Protein AF-A0A127B8N2-F1 (afdb_monomer_lite)

pLDDT: mean 90.55, std 6.66, range [65.56, 97.25]

Radius of gyration: 15.02 Å; chains: 1; bounding box: 29×35×41 Å

Sequence (109 aa):
MMAIVIAIVVGFIFSIAWALAYSLILKQRSILKAIALVSIVLGVSLAMYRLLYAYPGPEWILGFALGAPAGIKLLQKIGPEKPTDEGAIAVLLAGPLILILLLTAIAIL

Secondary structure (DSSP, 8-state):
-HHHHHHHHHHHHHHHHHHHHHHHHHT-S-HHHHHHHHHHHHHHHHHHHHHHTTSSSSHHHHHHHHHHHHHHHHHHHHS-SS--HHHHHIIIIIHHHHHHHHHHHHHH-

Structure (mmCIF, N/CA/C/O backbone):
data_AF-A0A127B8N2-F1
#
_entry.id   AF-A0A127B8N2-F1
#
loop_
_atom_site.group_PDB
_atom_site.id
_atom_site.type_symbol
_atom_site.label_atom_id
_atom_site.label_alt_id
_atom_site.label_comp_id
_atom_site.label_asym_id
_atom_site.label_entity_id
_atom_site.label_seq_id
_atom_site.pdbx_PDB_ins_code
_atom_site.Cartn_x
_atom_site.Cartn_y
_atom_site.Cartn_z
_atom_site.occupancy
_atom_site.B_iso_or_equiv
_atom_site.auth_seq_id
_atom_site.auth_comp_id
_atom_site.auth_asym_id
_atom_site.auth_atom_id
_atom_site.pdbx_PDB_model_num
ATOM 1 N N . MET A 1 1 ? 13.853 -7.486 -24.532 1.00 72.00 1 MET A N 1
ATOM 2 C CA . MET A 1 1 ? 13.036 -8.628 -24.055 1.00 72.00 1 MET A CA 1
ATOM 3 C C . MET A 1 1 ? 13.174 -8.853 -22.548 1.00 72.00 1 MET A C 1
ATOM 5 O O . MET A 1 1 ? 12.173 -8.751 -21.861 1.00 72.00 1 MET A O 1
ATOM 9 N N . MET A 1 2 ? 14.379 -9.070 -22.003 1.00 85.00 2 MET A N 1
ATOM 10 C CA . MET A 1 2 ? 14.559 -9.332 -20.560 1.00 85.00 2 MET A CA 1
ATOM 11 C C . MET A 1 2 ? 14.119 -8.169 -19.644 1.00 85.00 2 MET A C 1
ATOM 13 O O . MET A 1 2 ? 13.419 -8.403 -18.668 1.00 85.00 2 MET A O 1
ATOM 17 N N . ALA A 1 3 ? 14.433 -6.917 -19.997 1.00 83.12 3 ALA A N 1
ATOM 18 C CA . ALA A 1 3 ? 14.008 -5.738 -19.228 1.00 83.12 3 ALA A CA 1
ATOM 19 C C . ALA A 1 3 ? 12.475 -5.573 -19.150 1.00 83.12 3 ALA A C 1
ATOM 21 O O . ALA A 1 3 ? 11.949 -5.214 -18.104 1.00 83.12 3 ALA A O 1
ATOM 22 N N . ILE A 1 4 ? 11.763 -5.906 -20.232 1.00 87.75 4 ILE A N 1
ATOM 23 C CA . ILE A 1 4 ? 10.293 -5.874 -20.295 1.00 87.75 4 ILE A CA 1
ATOM 24 C C . ILE A 1 4 ? 9.699 -6.899 -19.325 1.00 87.75 4 ILE A C 1
ATOM 26 O O . ILE A 1 4 ? 8.809 -6.578 -18.544 1.00 87.75 4 ILE A O 1
ATOM 30 N N . VAL A 1 5 ? 10.225 -8.129 -19.337 1.00 90.12 5 VAL A N 1
ATOM 31 C CA . VAL A 1 5 ? 9.781 -9.189 -18.419 1.00 90.12 5 VAL A CA 1
ATOM 32 C C . VAL A 1 5 ? 10.018 -8.779 -16.966 1.00 90.12 5 VAL A C 1
ATOM 34 O O . VAL A 1 5 ? 9.128 -8.948 -16.137 1.00 90.12 5 VAL A O 1
ATOM 37 N N . ILE A 1 6 ? 11.176 -8.187 -16.658 1.00 89.44 6 ILE A N 1
ATOM 38 C CA . ILE A 1 6 ? 11.483 -7.689 -15.311 1.00 89.44 6 ILE A CA 1
ATOM 39 C C . ILE A 1 6 ? 10.487 -6.602 -14.895 1.00 89.44 6 ILE A C 1
ATOM 41 O O . ILE A 1 6 ? 9.924 -6.704 -13.809 1.00 89.44 6 ILE A O 1
ATOM 45 N N . ALA A 1 7 ? 10.211 -5.611 -15.747 1.00 88.69 7 ALA A N 1
ATOM 46 C CA . ALA A 1 7 ? 9.247 -4.552 -15.442 1.00 88.69 7 ALA A CA 1
ATOM 47 C C . ALA A 1 7 ? 7.852 -5.121 -15.124 1.00 88.69 7 ALA A C 1
ATOM 49 O O . ALA A 1 7 ? 7.242 -4.741 -14.122 1.00 88.69 7 ALA A O 1
ATOM 50 N N . ILE A 1 8 ? 7.385 -6.099 -15.909 1.00 91.38 8 ILE A N 1
ATOM 51 C CA . ILE A 1 8 ? 6.114 -6.799 -15.669 1.00 91.38 8 ILE A CA 1
ATOM 52 C C . ILE A 1 8 ? 6.139 -7.543 -14.324 1.00 91.38 8 ILE A C 1
ATOM 54 O O . ILE A 1 8 ? 5.206 -7.419 -13.532 1.00 91.38 8 ILE A O 1
ATOM 58 N N . VAL A 1 9 ? 7.204 -8.292 -14.023 1.00 92.00 9 VAL A N 1
ATOM 59 C CA . VAL A 1 9 ? 7.329 -9.025 -12.750 1.00 92.00 9 VAL A CA 1
ATOM 60 C C . VAL A 1 9 ? 7.345 -8.067 -11.558 1.00 92.00 9 VAL A C 1
ATOM 62 O O . VAL A 1 9 ? 6.649 -8.305 -10.572 1.00 92.00 9 VAL A O 1
ATOM 65 N N . VAL A 1 10 ? 8.083 -6.959 -11.652 1.00 89.56 10 VAL A N 1
ATOM 66 C CA . VAL A 1 10 ? 8.143 -5.940 -10.595 1.00 89.56 10 VAL A CA 1
ATOM 67 C C . VAL A 1 10 ? 6.765 -5.317 -10.369 1.00 89.56 10 VAL A C 1
ATOM 69 O O . VAL A 1 10 ? 6.322 -5.240 -9.225 1.00 89.56 10 VAL A O 1
ATOM 72 N N . GLY A 1 11 ? 6.051 -4.940 -11.434 1.00 90.62 11 GLY A N 1
ATOM 73 C CA . GLY A 1 11 ? 4.688 -4.412 -11.330 1.00 90.62 11 GLY A CA 1
ATOM 74 C C . GLY A 1 11 ? 3.707 -5.402 -10.693 1.00 90.62 11 GLY A C 1
ATOM 75 O O . GLY A 1 11 ? 2.894 -5.022 -9.847 1.00 90.62 11 GLY A O 1
ATOM 76 N N . PHE A 1 12 ? 3.819 -6.687 -11.042 1.00 93.62 12 PHE A N 1
ATOM 77 C CA . PHE A 1 12 ? 3.008 -7.751 -10.451 1.00 93.62 12 PHE A CA 1
ATOM 78 C C . PHE A 1 12 ? 3.274 -7.893 -8.950 1.00 93.62 12 PHE A C 1
ATOM 80 O O . PHE A 1 12 ? 2.341 -7.838 -8.148 1.00 93.62 12 PHE A O 1
ATOM 87 N N . ILE A 1 13 ? 4.546 -8.024 -8.556 1.00 92.75 13 ILE A N 1
ATOM 88 C CA . ILE A 1 13 ? 4.950 -8.146 -7.147 1.00 92.75 13 ILE A CA 1
ATOM 89 C C . ILE A 1 13 ? 4.506 -6.916 -6.356 1.00 92.75 13 ILE A C 1
ATOM 91 O O . ILE A 1 13 ? 3.977 -7.061 -5.254 1.00 92.75 13 ILE A O 1
ATOM 95 N N . PHE A 1 14 ? 4.662 -5.720 -6.929 1.00 90.94 14 PHE A N 1
ATOM 96 C CA . PHE A 1 14 ? 4.220 -4.474 -6.313 1.00 90.94 14 PHE A CA 1
ATOM 97 C C . PHE A 1 14 ? 2.717 -4.493 -6.010 1.00 90.94 14 PHE A C 1
ATOM 99 O O . PHE A 1 14 ? 2.320 -4.181 -4.892 1.00 90.94 14 PHE A O 1
ATOM 106 N N . SER A 1 15 ? 1.885 -4.941 -6.955 1.00 92.50 15 SER A N 1
ATOM 107 C CA . SER A 1 15 ? 0.433 -5.067 -6.762 1.00 92.50 15 SER A CA 1
ATOM 108 C C . SER A 1 15 ? 0.068 -6.008 -5.601 1.00 92.50 15 SER A C 1
ATOM 110 O O . SER A 1 15 ? -0.756 -5.671 -4.746 1.00 92.50 15 SER A O 1
ATOM 112 N N . ILE A 1 16 ? 0.740 -7.161 -5.500 1.00 94.56 16 ILE A N 1
ATOM 113 C CA . ILE A 1 16 ? 0.530 -8.116 -4.397 1.00 94.56 16 ILE A CA 1
ATOM 114 C C . ILE A 1 16 ? 0.984 -7.537 -3.053 1.00 94.56 16 ILE A C 1
ATOM 116 O O . ILE A 1 16 ? 0.255 -7.620 -2.060 1.00 94.56 16 ILE A O 1
ATOM 120 N N . ALA A 1 17 ? 2.176 -6.938 -3.014 1.00 92.88 17 ALA A N 1
ATOM 121 C CA . ALA A 1 17 ? 2.720 -6.307 -1.815 1.00 92.88 17 ALA A CA 1
ATOM 122 C C . ALA A 1 17 ? 1.812 -5.174 -1.318 1.00 92.88 17 ALA A C 1
ATOM 124 O O . ALA A 1 17 ? 1.580 -5.039 -0.117 1.00 92.88 17 ALA A O 1
ATOM 125 N N . TRP A 1 18 ? 1.240 -4.407 -2.244 1.00 91.62 18 TRP A N 1
ATOM 126 C CA . TRP A 1 18 ? 0.304 -3.337 -1.934 1.00 91.62 18 TRP A CA 1
ATOM 127 C C . TRP A 1 18 ? -0.982 -3.870 -1.297 1.00 91.62 18 TRP A C 1
ATOM 129 O O . TRP A 1 18 ? -1.396 -3.377 -0.248 1.00 91.62 18 TRP A O 1
ATOM 139 N N . ALA A 1 19 ? -1.574 -4.932 -1.853 1.00 92.56 19 ALA A N 1
ATOM 140 C CA . ALA A 1 19 ? -2.757 -5.569 -1.271 1.00 92.56 19 ALA A CA 1
ATOM 141 C C . ALA A 1 19 ? -2.496 -6.116 0.146 1.00 92.56 19 ALA A C 1
ATOM 143 O O . ALA A 1 19 ? -3.326 -5.959 1.046 1.00 92.56 19 ALA A O 1
ATOM 144 N N . LEU A 1 20 ? -1.321 -6.715 0.366 1.00 94.00 20 LEU A N 1
ATOM 145 C CA . LEU A 1 20 ? -0.875 -7.165 1.688 1.00 94.00 20 LEU A CA 1
ATOM 146 C C . LEU A 1 20 ? -0.758 -6.002 2.674 1.00 94.00 20 LEU A C 1
ATOM 148 O O . LEU A 1 20 ? -1.257 -6.088 3.796 1.00 94.00 20 LEU A O 1
ATOM 152 N N . ALA A 1 21 ? -0.133 -4.906 2.252 1.00 92.94 21 ALA A N 1
ATOM 153 C CA . ALA A 1 21 ? 0.032 -3.732 3.092 1.00 92.94 21 ALA A CA 1
ATOM 154 C C . ALA A 1 21 ? -1.319 -3.098 3.457 1.00 92.94 21 ALA A C 1
ATOM 156 O O . ALA A 1 21 ? -1.554 -2.785 4.624 1.00 92.94 21 ALA A O 1
ATOM 157 N N . TYR A 1 22 ? -2.245 -3.001 2.500 1.00 90.81 22 TYR A N 1
ATOM 158 C CA . TYR A 1 22 ? -3.609 -2.533 2.754 1.00 90.81 22 TYR A CA 1
ATOM 159 C C . TYR A 1 22 ? -4.346 -3.413 3.758 1.00 90.81 22 TYR A C 1
ATOM 161 O O . TYR A 1 22 ? -4.938 -2.897 4.703 1.00 90.81 22 TYR A O 1
ATOM 169 N N . SER A 1 23 ? -4.252 -4.737 3.621 1.00 94.25 23 SER A N 1
ATOM 170 C CA . SER A 1 23 ? -4.810 -5.670 4.606 1.00 94.25 23 SER A CA 1
ATOM 171 C C . SER A 1 23 ? -4.298 -5.391 6.026 1.00 94.25 23 SER A C 1
ATOM 173 O O . SER A 1 23 ? -5.076 -5.414 6.982 1.00 94.25 23 SER A O 1
ATOM 175 N N . LEU A 1 24 ? -3.007 -5.080 6.180 1.00 95.06 24 LEU A N 1
ATOM 176 C CA . LEU A 1 24 ? -2.423 -4.745 7.479 1.00 95.06 24 LEU A CA 1
ATOM 177 C C . LEU A 1 24 ? -2.916 -3.401 8.020 1.00 95.06 24 LEU A C 1
ATOM 179 O O . LEU A 1 24 ? -3.177 -3.313 9.220 1.00 95.06 24 LEU A O 1
ATOM 183 N N . ILE A 1 25 ? -3.060 -2.380 7.168 1.00 96.12 25 ILE A N 1
ATOM 184 C CA . ILE A 1 25 ? -3.569 -1.055 7.559 1.00 96.12 25 ILE A CA 1
ATOM 185 C C . ILE A 1 25 ? -5.020 -1.162 8.038 1.00 96.12 25 ILE A C 1
ATOM 187 O O . ILE A 1 25 ? -5.350 -0.671 9.116 1.00 96.12 25 ILE A O 1
ATOM 191 N N . LEU A 1 26 ? -5.873 -1.863 7.287 1.00 95.25 26 LEU A N 1
ATOM 192 C CA . LEU A 1 26 ? -7.307 -1.979 7.579 1.00 95.25 26 LEU A CA 1
ATOM 193 C C . LEU A 1 26 ? -7.613 -2.766 8.867 1.00 95.25 26 LEU A C 1
ATOM 195 O O . LEU A 1 26 ? -8.744 -2.735 9.344 1.00 95.25 26 LEU A O 1
ATOM 199 N N . LYS A 1 27 ? -6.625 -3.475 9.430 1.00 95.69 27 LYS A N 1
ATOM 200 C CA . LYS A 1 27 ? -6.726 -4.193 10.714 1.00 95.69 27 LYS A CA 1
ATOM 201 C C . LYS A 1 27 ? -6.269 -3.368 11.917 1.00 95.69 27 LYS A C 1
ATOM 203 O O . LYS A 1 27 ? -6.393 -3.833 13.052 1.00 95.69 27 LYS A O 1
ATOM 208 N N . GLN A 1 28 ? -5.679 -2.193 11.703 1.00 97.19 28 GLN A N 1
ATOM 209 C CA . GLN A 1 28 ? -5.092 -1.417 12.793 1.00 97.19 28 GLN A CA 1
ATOM 210 C C . GLN A 1 28 ? -6.177 -0.803 13.675 1.00 97.19 28 GLN A C 1
ATOM 212 O O . GLN A 1 28 ? -7.012 -0.054 13.194 1.00 97.19 28 GLN A O 1
ATOM 217 N N . ARG A 1 29 ? -6.114 -1.056 14.985 1.00 95.00 29 ARG A N 1
ATOM 218 C CA . ARG A 1 29 ? -6.985 -0.426 16.001 1.00 95.00 29 ARG A CA 1
ATOM 219 C C . ARG A 1 29 ? -6.353 0.801 16.664 1.00 95.00 29 ARG A C 1
ATOM 221 O O . ARG A 1 29 ? -6.714 1.193 17.764 1.00 95.00 29 ARG A O 1
ATOM 228 N N . SER A 1 30 ? -5.300 1.338 16.059 1.00 96.62 30 SER A N 1
ATOM 229 C CA . SER A 1 30 ? -4.575 2.498 16.567 1.00 96.62 30 SER A CA 1
ATOM 230 C C . SER A 1 30 ? -4.328 3.440 15.410 1.00 96.62 30 SER A C 1
ATOM 232 O O . SER A 1 30 ? -3.615 3.087 14.469 1.00 96.62 30 SER A O 1
ATOM 234 N N . ILE A 1 31 ? -4.890 4.643 15.508 1.00 95.94 31 ILE A N 1
ATOM 235 C CA . ILE A 1 31 ? -4.781 5.659 14.463 1.00 95.94 31 ILE A CA 1
ATOM 236 C C . ILE A 1 31 ? -3.323 6.018 14.165 1.00 95.94 31 ILE A C 1
ATOM 238 O O . ILE A 1 31 ? -2.939 6.113 13.006 1.00 95.94 31 ILE A O 1
ATOM 242 N N . LEU A 1 32 ? -2.474 6.106 15.195 1.00 96.62 32 LEU A N 1
ATOM 243 C CA . LEU A 1 32 ? -1.048 6.394 15.031 1.00 96.62 32 LEU A CA 1
ATOM 244 C C . LEU A 1 32 ? -0.326 5.280 14.265 1.00 96.62 32 LEU A C 1
ATOM 246 O O . LEU A 1 32 ? 0.458 5.567 13.363 1.00 96.62 32 LEU A O 1
ATOM 250 N N . LYS A 1 33 ? -0.614 4.009 14.579 1.00 96.56 33 LYS A N 1
ATOM 251 C CA . LYS A 1 33 ? -0.030 2.868 13.854 1.00 96.56 33 LYS A CA 1
ATOM 252 C C . LYS A 1 33 ? -0.532 2.802 12.415 1.00 96.56 33 LYS A C 1
ATOM 254 O O . LYS A 1 33 ? 0.260 2.539 11.517 1.00 96.56 33 LYS A O 1
ATOM 259 N N . ALA A 1 34 ? -1.820 3.058 12.197 1.00 96.38 34 ALA A N 1
ATOM 260 C CA . ALA A 1 34 ? -2.423 3.078 10.871 1.00 96.38 34 ALA A CA 1
ATOM 261 C C . ALA A 1 34 ? -1.800 4.175 9.993 1.00 96.38 34 ALA A C 1
ATOM 263 O O . ALA A 1 34 ? -1.340 3.882 8.892 1.00 96.38 34 ALA A O 1
ATOM 264 N N . ILE A 1 35 ? -1.690 5.402 10.515 1.00 96.56 35 ILE A N 1
ATOM 265 C CA . ILE A 1 35 ? -1.032 6.534 9.845 1.00 96.56 35 ILE A CA 1
ATOM 266 C C . ILE A 1 35 ? 0.432 6.214 9.544 1.00 96.56 35 ILE A C 1
ATOM 268 O O . ILE A 1 35 ? 0.866 6.394 8.412 1.00 96.56 35 ILE A O 1
ATOM 272 N N . ALA A 1 36 ? 1.189 5.700 10.518 1.00 96.31 36 ALA A N 1
ATOM 273 C CA . ALA A 1 36 ? 2.589 5.339 10.305 1.00 96.31 36 ALA A CA 1
ATOM 274 C C . ALA A 1 36 ? 2.744 4.303 9.182 1.00 96.31 36 ALA A C 1
ATOM 276 O O . ALA A 1 36 ? 3.610 4.443 8.319 1.00 96.31 36 ALA A O 1
ATOM 277 N N . LEU A 1 37 ? 1.876 3.290 9.156 1.00 95.88 37 LEU A N 1
ATOM 278 C CA . LEU A 1 37 ? 1.904 2.246 8.139 1.00 95.88 37 LEU A CA 1
ATOM 279 C C . LEU A 1 37 ? 1.526 2.793 6.752 1.00 95.88 37 LEU A C 1
ATOM 281 O O . LEU A 1 37 ? 2.205 2.477 5.778 1.00 95.88 37 LEU A O 1
ATOM 285 N N . VAL A 1 38 ? 0.518 3.669 6.662 1.00 96.06 38 VAL A N 1
ATOM 286 C CA . VAL A 1 38 ? 0.167 4.389 5.423 1.00 96.06 38 VAL A CA 1
ATOM 287 C C . VAL A 1 38 ? 1.346 5.225 4.922 1.00 96.06 38 VAL A C 1
ATOM 289 O O . VAL A 1 38 ? 1.699 5.132 3.748 1.00 96.06 38 VAL A O 1
ATOM 292 N N . SER A 1 39 ? 2.005 5.985 5.801 1.00 95.19 39 SER A N 1
ATOM 293 C CA . SER A 1 39 ? 3.186 6.784 5.451 1.00 95.19 39 SER A CA 1
ATOM 294 C C . SER A 1 39 ? 4.324 5.932 4.901 1.00 95.19 39 SER A C 1
ATOM 296 O O . SER A 1 39 ? 4.925 6.296 3.893 1.00 95.19 39 SER A O 1
ATOM 298 N N . ILE A 1 40 ? 4.592 4.775 5.516 1.00 94.44 40 ILE A N 1
ATOM 299 C CA . ILE A 1 40 ? 5.603 3.830 5.026 1.00 94.44 40 ILE A CA 1
ATOM 300 C C . ILE A 1 40 ? 5.218 3.314 3.637 1.00 94.44 40 ILE A C 1
ATOM 302 O O . ILE A 1 40 ? 6.046 3.340 2.729 1.00 94.44 40 ILE A O 1
ATOM 306 N N . VAL A 1 41 ? 3.968 2.886 3.441 1.00 94.00 41 VAL A N 1
ATOM 307 C CA . VAL A 1 41 ? 3.493 2.362 2.150 1.00 94.00 41 VAL A CA 1
ATOM 308 C C . VAL A 1 41 ? 3.609 3.409 1.045 1.00 94.00 41 VAL A C 1
ATOM 310 O O . VAL A 1 41 ? 4.100 3.099 -0.042 1.00 94.00 41 VAL A O 1
ATOM 313 N N . LEU A 1 42 ? 3.204 4.651 1.311 1.00 93.00 42 LEU A N 1
ATOM 314 C CA . LEU A 1 42 ? 3.301 5.741 0.341 1.00 93.00 42 LEU A CA 1
ATOM 315 C C . LEU A 1 42 ? 4.757 6.132 0.064 1.00 93.00 42 LEU A C 1
ATOM 317 O O . LEU A 1 42 ? 5.129 6.285 -1.097 1.00 93.00 42 LEU A O 1
ATOM 321 N N . GLY A 1 43 ? 5.601 6.214 1.094 1.00 91.69 43 GLY A N 1
ATOM 322 C CA . GLY A 1 43 ? 7.031 6.489 0.936 1.00 91.69 43 GLY A CA 1
ATOM 323 C C . GLY A 1 43 ? 7.741 5.424 0.097 1.00 91.69 43 GLY A C 1
ATOM 324 O O . GLY A 1 43 ? 8.457 5.753 -0.848 1.00 91.69 43 GLY A O 1
ATOM 325 N N . VAL A 1 44 ? 7.479 4.143 0.374 1.00 90.50 44 VAL A N 1
ATOM 326 C CA . VAL A 1 44 ? 7.989 3.025 -0.435 1.00 90.50 44 VAL A CA 1
ATOM 327 C C . VAL A 1 44 ? 7.454 3.105 -1.862 1.00 90.50 44 VAL A C 1
ATOM 329 O O . VAL A 1 44 ? 8.221 2.907 -2.798 1.00 90.50 44 VAL A O 1
ATOM 332 N N . SER A 1 45 ? 6.178 3.447 -2.052 1.00 89.00 45 SER A N 1
ATOM 333 C CA . SER A 1 45 ? 5.587 3.596 -3.390 1.00 89.00 45 SER A CA 1
ATOM 334 C C . SER A 1 45 ? 6.275 4.696 -4.199 1.00 89.00 45 SER A C 1
ATOM 336 O O . SER A 1 45 ? 6.572 4.490 -5.372 1.00 89.00 45 SER A O 1
ATOM 338 N N . LEU A 1 46 ? 6.601 5.832 -3.578 1.00 88.38 46 LEU A N 1
ATOM 339 C CA . LEU A 1 46 ? 7.332 6.929 -4.222 1.00 88.38 46 LEU A CA 1
ATOM 340 C C . LEU A 1 46 ? 8.795 6.565 -4.515 1.00 88.38 46 LEU A C 1
ATOM 342 O O . LEU A 1 46 ? 9.320 6.905 -5.575 1.00 88.38 46 LEU A O 1
ATOM 346 N N . ALA A 1 47 ? 9.456 5.827 -3.621 1.00 85.94 47 ALA A N 1
ATOM 347 C CA . ALA A 1 47 ? 10.798 5.308 -3.880 1.00 85.94 47 ALA A CA 1
ATOM 348 C C . ALA A 1 47 ? 10.797 4.298 -5.043 1.00 85.94 47 ALA A C 1
ATOM 350 O O . ALA A 1 47 ? 11.649 4.360 -5.932 1.00 85.94 47 ALA A O 1
ATOM 351 N N . MET A 1 48 ? 9.802 3.407 -5.075 1.00 82.25 48 MET A N 1
ATOM 352 C CA . MET A 1 48 ? 9.591 2.457 -6.167 1.00 82.25 48 MET A CA 1
ATOM 353 C C . MET A 1 48 ? 9.223 3.160 -7.469 1.00 82.25 48 MET A C 1
ATOM 355 O O . MET A 1 48 ? 9.665 2.718 -8.519 1.00 82.25 48 MET A O 1
ATOM 359 N N . TYR A 1 49 ? 8.492 4.275 -7.428 1.00 79.69 49 TYR A N 1
ATOM 360 C CA . TYR A 1 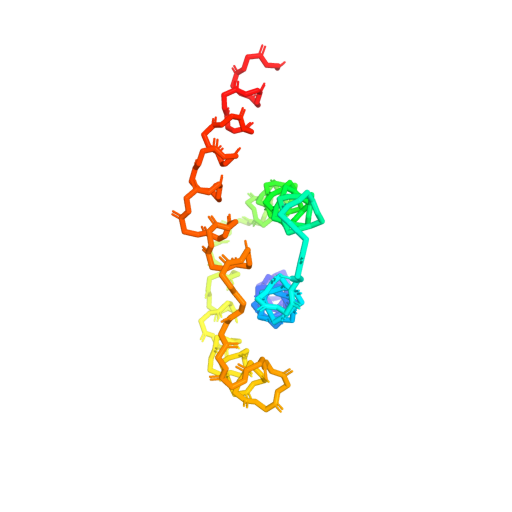49 ? 8.165 5.061 -8.618 1.00 79.69 49 TYR A CA 1
ATOM 361 C C . TYR A 1 49 ? 9.428 5.468 -9.389 1.00 79.69 49 TYR A C 1
ATOM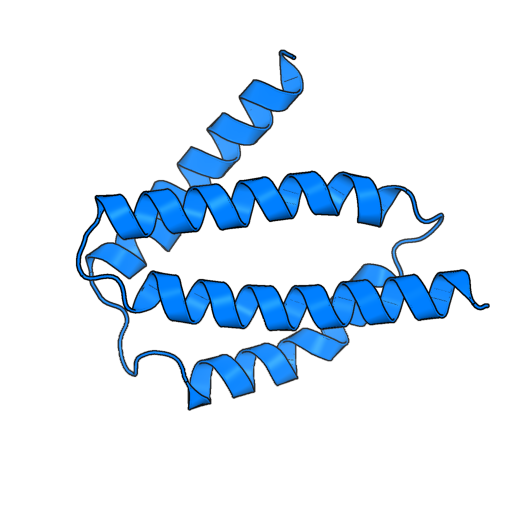 363 O O . TYR A 1 49 ? 9.488 5.282 -10.601 1.00 79.69 49 TYR A O 1
ATOM 371 N N . ARG A 1 50 ? 10.488 5.914 -8.698 1.00 74.88 50 ARG A N 1
ATOM 372 C CA . ARG A 1 50 ? 11.784 6.207 -9.344 1.00 74.88 50 ARG A CA 1
ATOM 373 C C . ARG A 1 50 ? 12.399 4.981 -10.025 1.00 74.88 50 ARG A C 1
ATOM 375 O O . ARG A 1 50 ? 12.938 5.106 -11.117 1.00 74.88 50 ARG A O 1
ATOM 382 N N . LEU A 1 51 ? 12.303 3.806 -9.403 1.00 73.44 51 LEU A N 1
ATOM 383 C CA . LEU A 1 51 ? 12.791 2.544 -9.972 1.00 73.44 51 LEU A CA 1
ATOM 384 C C . LEU A 1 51 ? 11.949 2.077 -11.164 1.00 73.44 51 LEU A C 1
ATOM 386 O O . LEU A 1 51 ? 12.499 1.611 -12.154 1.00 73.44 51 LEU A O 1
ATOM 390 N N . LEU A 1 52 ? 10.627 2.221 -11.087 1.00 70.38 52 LEU A N 1
ATOM 391 C CA . LEU A 1 52 ? 9.688 1.833 -12.138 1.00 70.38 52 LEU A CA 1
ATOM 392 C C . LEU A 1 52 ? 9.834 2.713 -13.384 1.00 70.38 52 LEU A C 1
ATOM 394 O O . LEU A 1 52 ? 9.791 2.198 -14.496 1.00 70.38 52 LEU A O 1
ATOM 398 N N . TYR A 1 53 ? 10.080 4.013 -13.202 1.00 71.25 53 TYR A N 1
ATOM 399 C CA . TYR A 1 53 ? 10.323 4.965 -14.292 1.00 71.25 53 TYR A CA 1
ATOM 400 C C . TYR A 1 53 ? 11.777 5.000 -14.784 1.00 71.25 53 TYR A C 1
ATOM 402 O O . TYR A 1 53 ? 12.067 5.675 -15.768 1.00 71.25 53 TYR A O 1
ATOM 410 N N . ALA A 1 54 ? 12.692 4.264 -14.145 1.00 71.94 54 ALA A N 1
ATOM 411 C CA . ALA A 1 54 ? 14.023 4.019 -14.700 1.00 71.94 54 ALA A CA 1
ATOM 412 C C . ALA A 1 54 ? 13.989 3.015 -15.870 1.00 71.94 54 ALA A C 1
ATOM 414 O O . ALA A 1 54 ? 14.956 2.918 -16.626 1.00 71.94 54 ALA A O 1
ATOM 415 N N . TYR A 1 55 ? 12.890 2.267 -16.033 1.00 68.19 55 TYR A N 1
ATOM 416 C CA . TYR A 1 55 ? 12.681 1.400 -17.187 1.00 68.19 55 TYR A CA 1
ATOM 417 C C . TYR A 1 55 ? 12.125 2.201 -18.377 1.00 68.19 55 TYR A C 1
ATOM 419 O O . TYR A 1 55 ? 11.315 3.105 -18.185 1.00 68.19 55 TYR A O 1
ATOM 427 N N . PRO A 1 56 ? 12.533 1.870 -19.617 1.00 65.56 56 PRO A N 1
ATOM 428 C CA . PRO A 1 56 ? 12.228 2.668 -20.807 1.00 65.56 56 PRO A CA 1
ATOM 429 C C . PRO A 1 56 ? 10.743 2.699 -21.209 1.00 65.56 56 PRO A C 1
ATOM 431 O O . PRO A 1 56 ? 10.389 3.472 -22.096 1.00 65.56 56 PRO A O 1
ATOM 434 N N . GLY A 1 57 ? 9.878 1.889 -20.593 1.00 75.06 57 GLY A N 1
ATOM 435 C CA . GLY A 1 57 ? 8.463 1.814 -20.935 1.00 75.06 57 GLY A CA 1
ATOM 436 C C . GLY A 1 57 ? 7.538 1.572 -19.732 1.00 75.06 57 GLY A C 1
ATOM 437 O O . GLY A 1 57 ? 7.985 1.287 -18.616 1.00 75.06 57 GLY A O 1
ATOM 438 N N . PRO A 1 58 ? 6.216 1.706 -19.941 1.00 84.88 58 PRO A N 1
ATOM 439 C CA . PRO A 1 58 ? 5.204 1.553 -18.900 1.00 84.88 58 PRO A CA 1
ATOM 440 C C . PRO A 1 58 ? 4.830 0.083 -18.634 1.00 84.88 58 PRO A C 1
ATOM 442 O O . PRO A 1 58 ? 3.738 -0.195 -18.141 1.00 84.88 58 PRO A O 1
ATOM 445 N N . GLU A 1 59 ? 5.672 -0.898 -18.970 1.00 88.38 59 GLU A N 1
ATOM 446 C CA . GLU A 1 59 ? 5.294 -2.320 -18.917 1.00 88.38 59 GLU A CA 1
ATOM 447 C C . GLU A 1 59 ? 5.044 -2.826 -17.490 1.00 88.38 59 GLU A C 1
ATOM 449 O O . GLU A 1 59 ? 4.315 -3.798 -17.286 1.00 88.38 59 GLU A O 1
ATOM 454 N N . TRP A 1 60 ? 5.558 -2.124 -16.480 1.00 88.94 60 TRP A N 1
ATOM 455 C CA . TRP A 1 60 ? 5.198 -2.368 -15.085 1.00 88.94 60 TRP A CA 1
ATOM 456 C C . TRP A 1 60 ? 3.703 -2.152 -14.803 1.00 88.94 60 TRP A C 1
ATOM 458 O O . TRP A 1 60 ? 3.156 -2.807 -13.916 1.00 88.94 60 TRP A O 1
ATOM 468 N N . ILE A 1 61 ? 3.010 -1.316 -15.586 1.00 89.75 61 ILE A N 1
ATOM 469 C CA . ILE A 1 61 ? 1.552 -1.141 -15.503 1.00 89.75 61 ILE A CA 1
ATOM 470 C C . ILE A 1 61 ? 0.840 -2.436 -15.906 1.00 89.75 61 ILE A C 1
ATOM 472 O O . ILE A 1 61 ? -0.137 -2.820 -15.266 1.00 89.75 61 ILE A O 1
ATOM 476 N N . LEU A 1 62 ? 1.351 -3.154 -16.915 1.00 91.81 62 LEU A N 1
ATOM 477 C CA . LEU A 1 62 ? 0.806 -4.458 -17.312 1.00 91.81 62 LEU A CA 1
ATOM 478 C C . LEU A 1 62 ? 0.970 -5.471 -16.180 1.00 91.81 62 LEU A C 1
ATOM 480 O O . LEU A 1 62 ? 0.018 -6.158 -15.820 1.00 91.81 62 LEU A O 1
ATOM 484 N N . GLY A 1 63 ? 2.155 -5.510 -15.570 1.00 92.50 63 GLY A N 1
ATOM 485 C CA . GLY A 1 63 ? 2.411 -6.305 -14.371 1.00 92.50 63 GLY A CA 1
ATOM 486 C C . GLY A 1 63 ? 1.430 -6.002 -13.243 1.00 92.50 63 GLY A C 1
ATOM 487 O O . GLY A 1 63 ? 0.813 -6.910 -12.686 1.00 92.50 63 GLY A O 1
ATOM 488 N N . PHE A 1 64 ? 1.241 -4.717 -12.945 1.00 91.25 64 PHE A N 1
ATOM 489 C CA . PHE A 1 64 ? 0.318 -4.253 -11.915 1.00 91.25 64 PHE A CA 1
ATOM 490 C C . PHE A 1 64 ? -1.127 -4.676 -12.198 1.00 91.25 64 PHE A C 1
ATOM 492 O O . PHE A 1 64 ? -1.795 -5.208 -11.309 1.00 91.25 64 PHE A O 1
ATOM 499 N N . ALA A 1 65 ? -1.589 -4.493 -13.439 1.00 94.12 65 ALA A N 1
ATOM 500 C CA . ALA A 1 65 ? -2.928 -4.869 -13.880 1.00 94.12 65 ALA A CA 1
ATOM 501 C C . ALA A 1 65 ? -3.160 -6.386 -13.800 1.00 94.12 65 ALA A C 1
ATOM 503 O O . ALA A 1 65 ? -4.218 -6.821 -13.353 1.00 94.12 65 ALA A O 1
ATOM 504 N N . LEU A 1 66 ? -2.160 -7.197 -14.164 1.00 94.19 66 LEU A N 1
ATOM 505 C CA . LEU A 1 66 ? -2.211 -8.658 -14.030 1.00 94.19 66 LEU A CA 1
ATOM 506 C C . LEU A 1 66 ? -2.176 -9.112 -12.562 1.00 94.19 66 LEU A C 1
ATOM 508 O O . LEU A 1 66 ? -2.806 -10.107 -12.203 1.00 94.19 66 LEU A O 1
ATOM 512 N N . GLY A 1 67 ? -1.455 -8.383 -11.708 1.00 94.62 67 GLY A N 1
ATOM 513 C CA . GLY A 1 67 ? -1.366 -8.653 -10.274 1.00 94.62 67 GLY A CA 1
ATOM 514 C C . GLY A 1 67 ? -2.609 -8.238 -9.492 1.00 94.62 67 GLY A C 1
ATOM 515 O O . GLY A 1 67 ? -2.934 -8.879 -8.495 1.00 94.62 67 GLY A O 1
ATOM 516 N N . ALA A 1 68 ? -3.346 -7.224 -9.952 1.00 92.88 68 ALA A N 1
ATOM 517 C CA . ALA A 1 68 ? -4.468 -6.653 -9.209 1.00 92.88 68 ALA A CA 1
ATOM 518 C C . ALA A 1 68 ? -5.574 -7.676 -8.875 1.00 92.88 68 ALA A C 1
ATOM 520 O O . ALA A 1 68 ? -5.966 -7.741 -7.710 1.00 92.88 68 ALA A O 1
ATOM 521 N N . PRO A 1 69 ? -6.037 -8.552 -9.793 1.00 95.94 69 PRO A N 1
ATOM 522 C CA . PRO A 1 69 ? -6.998 -9.602 -9.448 1.00 95.94 69 PRO A CA 1
ATOM 523 C C . PRO A 1 69 ? -6.484 -10.565 -8.371 1.00 95.94 69 PRO A C 1
ATOM 525 O O . PRO A 1 69 ? -7.240 -10.977 -7.491 1.00 95.94 69 PRO A O 1
ATOM 528 N N . ALA A 1 70 ? -5.198 -10.923 -8.419 1.00 94.00 70 ALA A N 1
ATOM 529 C CA . ALA A 1 70 ? -4.577 -11.776 -7.412 1.00 94.00 70 ALA A CA 1
ATOM 530 C C . ALA A 1 70 ? -4.443 -11.048 -6.064 1.00 94.00 70 ALA A C 1
ATOM 532 O O . ALA A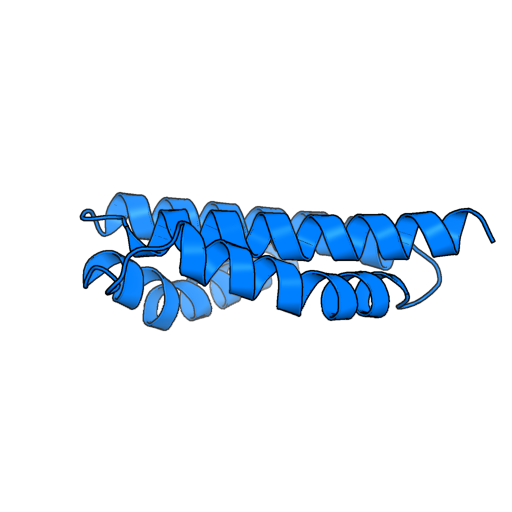 1 70 ? -4.738 -11.638 -5.025 1.00 94.00 70 ALA A O 1
ATOM 533 N N . GLY A 1 71 ? -4.095 -9.759 -6.078 1.00 93.81 71 GLY A N 1
ATOM 534 C CA . GLY A 1 71 ? -4.073 -8.897 -4.898 1.00 93.81 71 GLY A CA 1
ATOM 535 C C . GLY A 1 71 ? -5.455 -8.745 -4.260 1.00 93.81 71 GLY A C 1
ATOM 536 O O . GLY A 1 71 ? -5.589 -8.891 -3.049 1.00 93.81 71 GLY A O 1
ATOM 537 N N . ILE A 1 72 ? -6.505 -8.555 -5.063 1.00 92.62 72 ILE A N 1
ATOM 538 C CA . ILE A 1 72 ? -7.895 -8.494 -4.585 1.00 92.62 72 ILE A CA 1
ATOM 539 C C . ILE A 1 72 ? -8.307 -9.827 -3.958 1.00 92.62 72 ILE A C 1
ATOM 541 O O . ILE A 1 72 ? -8.816 -9.835 -2.839 1.00 92.62 72 ILE A O 1
ATOM 545 N N . LYS A 1 73 ? -8.047 -10.962 -4.623 1.00 94.62 73 LYS A N 1
ATOM 546 C CA . LYS A 1 73 ? -8.320 -12.294 -4.051 1.00 94.62 73 LYS A CA 1
ATOM 547 C C . LYS A 1 73 ? -7.580 -12.510 -2.734 1.00 94.62 73 LYS A C 1
ATOM 549 O O . LYS A 1 73 ? -8.124 -13.098 -1.803 1.00 94.62 73 LYS A O 1
ATOM 554 N N . LEU A 1 74 ? -6.340 -12.035 -2.650 1.00 93.00 74 LEU A N 1
ATOM 555 C CA . LEU A 1 74 ? -5.554 -12.103 -1.429 1.00 93.00 74 LEU A CA 1
ATOM 556 C C . LEU A 1 74 ? -6.201 -11.260 -0.329 1.00 93.00 74 LEU A C 1
ATOM 558 O O . LEU A 1 74 ? -6.454 -11.790 0.748 1.00 93.00 74 LEU A O 1
ATOM 562 N N . LEU A 1 75 ? -6.555 -10.005 -0.616 1.00 91.19 75 LEU A N 1
ATOM 563 C CA . LEU A 1 75 ? -7.248 -9.110 0.311 1.00 91.19 75 LEU A CA 1
ATOM 564 C C . LEU A 1 75 ? -8.579 -9.701 0.793 1.00 91.19 75 LEU A C 1
ATOM 566 O O . LEU A 1 75 ? -8.875 -9.620 1.976 1.00 91.19 75 LEU A O 1
ATOM 570 N N . GLN A 1 76 ? -9.343 -10.360 -0.076 1.00 91.38 76 GLN A N 1
ATOM 571 C CA . GLN A 1 76 ? -10.571 -11.062 0.312 1.00 91.38 76 GLN A CA 1
ATOM 572 C C . GLN A 1 76 ? -10.307 -12.247 1.250 1.00 91.38 76 GLN A C 1
ATOM 574 O O . GLN A 1 76 ? -11.122 -12.534 2.119 1.00 91.38 76 GLN A O 1
ATOM 579 N N . LYS A 1 77 ? -9.177 -12.946 1.082 1.00 93.44 77 LYS A N 1
ATOM 580 C CA . LYS A 1 77 ? -8.830 -14.126 1.886 1.00 93.44 77 LYS A CA 1
ATOM 581 C C . LYS A 1 77 ? -8.219 -13.775 3.242 1.00 93.44 77 LYS A C 1
ATOM 583 O O . LYS A 1 77 ? -8.455 -14.486 4.214 1.00 93.44 77 LYS A O 1
ATOM 588 N N . ILE A 1 78 ? -7.367 -12.751 3.295 1.00 93.38 78 ILE A N 1
ATOM 589 C CA . ILE A 1 78 ? -6.573 -12.428 4.492 1.00 93.38 78 ILE A CA 1
ATOM 590 C C . ILE A 1 78 ? -6.905 -11.066 5.089 1.00 93.38 78 ILE A C 1
ATOM 592 O O . ILE A 1 78 ? -6.446 -10.783 6.194 1.00 93.38 78 ILE A O 1
ATOM 596 N N . GLY A 1 79 ? -7.598 -10.195 4.360 1.00 89.19 79 GLY A N 1
ATOM 597 C CA . GLY A 1 79 ? -8.050 -8.901 4.859 1.00 89.19 79 GLY A CA 1
ATOM 598 C C . GLY A 1 79 ? -9.110 -9.061 5.944 1.00 89.19 79 GLY A C 1
ATOM 599 O O . GLY A 1 79 ? -9.634 -10.156 6.152 1.00 89.19 79 GLY A O 1
ATOM 600 N N . PRO A 1 80 ? -9.390 -7.996 6.706 1.00 89.88 80 PRO A N 1
ATOM 601 C CA . PRO A 1 80 ? -10.483 -8.034 7.662 1.00 89.88 80 PRO A CA 1
ATOM 602 C C . PRO A 1 80 ? -11.831 -8.034 6.922 1.00 89.88 80 PRO A C 1
ATOM 604 O O . PRO A 1 80 ? -11.976 -7.341 5.918 1.00 89.88 80 PRO A O 1
ATOM 607 N N . GLU A 1 81 ? -12.827 -8.760 7.441 1.00 90.06 81 GLU A N 1
ATOM 608 C CA . GLU A 1 81 ? -14.198 -8.747 6.891 1.00 90.06 81 GLU A CA 1
ATOM 609 C C . GLU A 1 81 ? -14.789 -7.331 6.847 1.00 90.06 81 GLU A C 1
ATOM 611 O O . GLU A 1 81 ? -15.514 -6.974 5.920 1.00 90.06 81 GLU A O 1
ATOM 616 N N . LYS A 1 82 ? -14.455 -6.516 7.853 1.00 91.94 82 LYS A N 1
ATOM 617 C CA . LYS A 1 82 ? -14.752 -5.086 7.908 1.00 91.94 82 LYS A CA 1
ATOM 618 C C . LYS A 1 82 ? -13.506 -4.319 8.346 1.00 91.94 82 LYS A C 1
ATOM 620 O O . LYS A 1 82 ? -12.874 -4.738 9.319 1.00 91.94 82 LYS A O 1
ATOM 625 N N . PRO A 1 83 ? -13.154 -3.209 7.674 1.00 93.06 83 PRO A N 1
ATOM 626 C CA . PRO A 1 83 ? -12.117 -2.307 8.155 1.00 93.06 83 PRO A CA 1
ATOM 627 C C . PRO A 1 83 ? -12.396 -1.842 9.584 1.00 93.06 83 PRO A C 1
ATOM 629 O O . PRO A 1 83 ? -13.551 -1.640 9.957 1.00 93.06 83 PRO A O 1
ATOM 632 N N . THR A 1 84 ? -11.341 -1.636 10.364 1.00 96.50 84 THR A N 1
ATOM 633 C CA . THR A 1 84 ? -11.435 -0.832 11.587 1.00 96.50 84 THR A CA 1
ATOM 634 C C . THR A 1 84 ? -11.667 0.635 11.230 1.00 96.50 84 THR A C 1
ATOM 636 O O . THR A 1 84 ? -11.232 1.091 10.167 1.00 96.50 84 THR A O 1
ATOM 639 N N . ASP A 1 85 ? -12.296 1.392 12.129 1.00 96.81 85 ASP A N 1
ATOM 640 C CA . ASP A 1 85 ? -12.515 2.827 11.927 1.00 96.81 85 ASP A CA 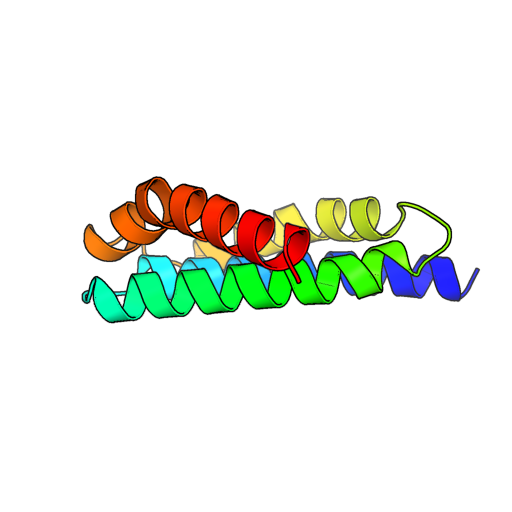1
ATOM 641 C C . ASP A 1 85 ? -11.179 3.559 11.759 1.00 96.81 85 ASP A C 1
ATOM 643 O O . ASP A 1 85 ? -11.015 4.350 10.831 1.00 96.81 85 ASP A O 1
ATOM 647 N N . GLU A 1 86 ? -10.172 3.234 12.578 1.00 97.25 86 GLU A N 1
ATOM 648 C CA . GLU A 1 86 ? -8.847 3.848 12.477 1.00 97.25 86 GLU A CA 1
ATOM 649 C C . GLU A 1 86 ? -8.152 3.515 11.156 1.00 97.25 86 GLU A C 1
ATOM 651 O O . GLU A 1 86 ? -7.519 4.385 10.556 1.00 97.25 86 GLU A O 1
ATOM 656 N N . GLY A 1 87 ? -8.264 2.266 10.693 1.00 94.75 87 GLY A N 1
ATOM 657 C CA . GLY A 1 87 ? -7.696 1.823 9.423 1.00 94.75 87 GLY A CA 1
ATOM 658 C C . GLY A 1 87 ? -8.365 2.512 8.234 1.00 94.75 87 GLY A C 1
ATOM 659 O O . GLY A 1 87 ? -7.677 2.994 7.334 1.00 94.75 87 GLY A O 1
ATOM 660 N N . ALA A 1 88 ? -9.696 2.617 8.250 1.00 94.25 88 ALA A N 1
ATOM 661 C CA . ALA A 1 88 ? -10.464 3.314 7.223 1.00 94.25 88 ALA A CA 1
ATOM 662 C C . ALA A 1 88 ? -10.141 4.815 7.189 1.00 94.25 88 ALA A C 1
ATOM 664 O O . ALA A 1 88 ? -9.859 5.352 6.118 1.00 94.25 88 ALA A O 1
ATOM 665 N N . ILE A 1 89 ? -10.105 5.478 8.350 1.00 95.25 89 ILE A N 1
ATOM 666 C CA . ILE A 1 89 ? -9.718 6.891 8.481 1.00 95.25 89 ILE A CA 1
ATOM 667 C C . ILE A 1 89 ? -8.299 7.110 7.951 1.00 95.25 89 ILE A C 1
ATOM 669 O O . ILE A 1 89 ? -8.061 8.044 7.182 1.00 95.25 89 ILE A O 1
ATOM 673 N N . ALA A 1 90 ? -7.351 6.247 8.320 1.00 94.88 9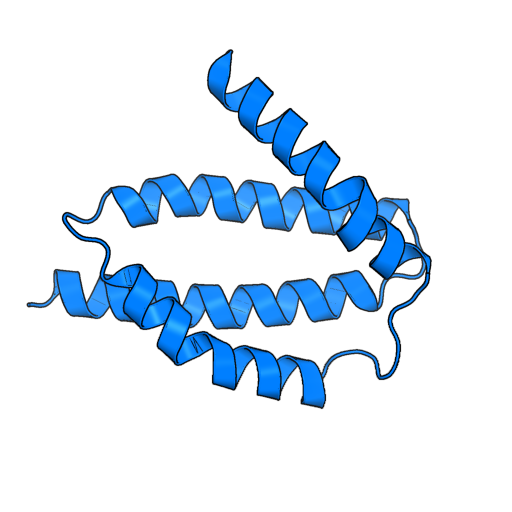0 ALA A N 1
ATOM 674 C CA . ALA A 1 90 ? -5.970 6.382 7.875 1.00 94.88 90 ALA A CA 1
ATOM 675 C C . ALA A 1 90 ? -5.837 6.259 6.351 1.00 94.88 90 ALA A C 1
ATOM 677 O O . ALA A 1 90 ? -5.101 7.028 5.742 1.00 94.88 90 ALA A O 1
ATOM 678 N N . VAL A 1 91 ? -6.560 5.337 5.717 1.00 93.12 91 VAL A N 1
ATOM 679 C CA . VAL A 1 91 ? -6.517 5.165 4.257 1.00 93.12 91 VAL A CA 1
ATOM 680 C C . VAL A 1 91 ? -7.243 6.298 3.531 1.00 93.12 91 VAL A C 1
ATOM 682 O O . VAL A 1 91 ? -6.688 6.875 2.599 1.00 93.12 91 VAL A O 1
ATOM 685 N N . LEU A 1 92 ? -8.476 6.609 3.936 1.00 92.75 92 LEU A N 1
ATOM 686 C CA . LEU A 1 92 ? -9.372 7.486 3.177 1.00 92.75 92 LEU A CA 1
ATOM 687 C C . LEU A 1 92 ? -9.132 8.973 3.441 1.00 92.75 92 LEU A C 1
ATOM 689 O O . LEU A 1 92 ? -9.330 9.782 2.539 1.00 92.75 92 LEU A O 1
ATOM 693 N N . LEU A 1 93 ? -8.715 9.335 4.656 1.00 92.38 93 LEU A N 1
ATOM 694 C CA . LEU A 1 93 ? -8.491 10.729 5.046 1.00 92.38 93 LEU A CA 1
ATOM 695 C C . LEU A 1 93 ? -7.002 11.045 5.150 1.00 92.38 93 LEU A C 1
ATOM 697 O O . LEU A 1 93 ? -6.522 11.980 4.509 1.00 92.38 93 LEU A O 1
ATOM 701 N N . ALA A 1 94 ? -6.251 10.258 5.927 1.00 91.81 94 ALA A N 1
ATOM 702 C CA . ALA A 1 94 ? -4.832 10.544 6.123 1.00 91.81 94 ALA A CA 1
ATOM 703 C C . ALA A 1 94 ? -4.003 10.222 4.871 1.00 91.81 94 ALA A C 1
ATOM 705 O O . ALA A 1 94 ? -3.086 10.970 4.557 1.00 91.81 94 ALA A O 1
ATOM 706 N N . GLY A 1 95 ? -4.341 9.170 4.120 1.00 90.56 95 GLY A N 1
ATOM 707 C CA . GLY A 1 95 ? -3.630 8.752 2.909 1.00 90.56 95 GLY A CA 1
ATOM 708 C C . GLY A 1 95 ? -3.441 9.877 1.885 1.00 90.56 95 GLY A C 1
ATOM 709 O O . GLY A 1 95 ? -2.293 10.189 1.564 1.00 90.56 95 GLY A O 1
ATOM 710 N N . PRO A 1 96 ? -4.514 10.536 1.406 1.00 93.88 96 PRO A N 1
ATOM 711 C CA . PRO A 1 96 ? -4.398 11.674 0.494 1.00 93.88 96 PRO A CA 1
ATOM 712 C C . PRO A 1 96 ? -3.567 12.832 1.063 1.00 93.88 96 PRO A C 1
ATOM 714 O O . PRO A 1 96 ? -2.729 13.386 0.355 1.00 93.88 96 PRO A O 1
ATOM 717 N N . LEU A 1 97 ? -3.746 13.170 2.346 1.00 94.75 97 LEU A N 1
ATOM 718 C CA . LEU A 1 97 ? -2.980 14.237 3.000 1.00 94.75 97 LEU A CA 1
ATOM 719 C C . LEU A 1 97 ? -1.485 13.901 3.074 1.00 94.75 97 LEU A C 1
ATOM 721 O O . LEU A 1 97 ? -0.646 14.720 2.706 1.00 94.75 97 LEU A O 1
ATOM 725 N N . ILE A 1 98 ? -1.147 12.683 3.499 1.00 93.56 98 ILE A N 1
ATOM 726 C CA . ILE A 1 98 ? 0.230 12.187 3.570 1.00 93.56 98 ILE A CA 1
ATOM 727 C C . ILE A 1 98 ? 0.857 12.178 2.177 1.00 93.56 98 ILE A C 1
ATOM 729 O O . ILE A 1 98 ? 2.003 12.595 2.026 1.00 93.56 98 ILE A O 1
ATOM 733 N N . LEU A 1 99 ? 0.116 11.754 1.150 1.00 91.44 99 LEU A N 1
ATOM 734 C CA . LEU A 1 99 ? 0.600 11.771 -0.227 1.00 91.44 99 LEU A CA 1
ATOM 735 C C . LEU A 1 99 ? 0.950 13.193 -0.682 1.00 91.44 99 LEU A C 1
ATOM 737 O O . LEU A 1 99 ? 2.038 13.400 -1.213 1.00 91.44 99 LEU A O 1
ATOM 741 N N . ILE A 1 100 ? 0.074 14.174 -0.435 1.00 94.50 100 ILE A N 1
ATOM 742 C CA . ILE A 1 100 ? 0.338 15.585 -0.762 1.00 94.50 100 ILE A CA 1
ATOM 743 C C . ILE A 1 100 ? 1.598 16.078 -0.042 1.00 94.50 100 ILE A C 1
ATOM 745 O O . ILE A 1 100 ? 2.460 16.696 -0.669 1.00 94.50 100 ILE A O 1
ATOM 749 N N . LEU A 1 101 ? 1.737 15.783 1.254 1.00 94.56 101 LEU A N 1
ATOM 750 C CA . LEU A 1 101 ? 2.905 16.184 2.043 1.00 94.56 101 LEU A CA 1
ATOM 751 C C . LEU A 1 101 ? 4.201 15.564 1.509 1.00 94.56 101 LEU A C 1
ATOM 753 O O . LEU A 1 101 ? 5.194 16.272 1.356 1.00 94.56 101 LEU A O 1
ATOM 757 N N . LEU A 1 102 ? 4.192 14.269 1.181 1.00 91.44 102 LEU A N 1
ATOM 758 C CA . LEU A 1 102 ? 5.354 13.575 0.623 1.00 91.44 102 LEU A CA 1
ATOM 759 C C . LEU A 1 102 ? 5.739 14.123 -0.755 1.00 91.44 102 LEU A C 1
ATOM 761 O O . LEU A 1 102 ? 6.917 14.362 -1.006 1.00 91.44 102 LEU A O 1
ATOM 765 N N . LEU A 1 103 ? 4.765 14.363 -1.635 1.00 89.88 103 LEU A N 1
ATOM 766 C CA . LEU A 1 103 ? 5.016 14.964 -2.948 1.00 89.88 103 LEU A CA 1
ATOM 767 C C . LEU A 1 103 ? 5.567 16.390 -2.824 1.00 89.88 103 LEU A C 1
ATOM 769 O O . LEU A 1 103 ? 6.503 16.745 -3.533 1.00 89.88 103 LEU A O 1
ATOM 773 N N . THR A 1 104 ? 5.034 17.185 -1.894 1.00 92.81 104 THR A N 1
ATOM 774 C CA . THR A 1 104 ? 5.523 18.544 -1.619 1.00 92.81 104 THR A CA 1
ATOM 775 C C . THR A 1 104 ? 6.956 18.518 -1.090 1.00 92.81 104 THR A C 1
ATOM 777 O O . THR A 1 104 ? 7.793 19.285 -1.554 1.00 92.81 104 THR A O 1
ATOM 780 N N . ALA A 1 105 ? 7.266 17.602 -0.168 1.00 90.56 105 ALA A N 1
ATOM 781 C CA . ALA A 1 105 ? 8.623 17.419 0.336 1.00 90.56 105 ALA A CA 1
ATOM 782 C C . ALA A 1 105 ? 9.597 17.049 -0.792 1.00 90.56 105 ALA A C 1
ATOM 784 O O . ALA A 1 105 ? 10.662 17.643 -0.885 1.00 90.56 105 ALA A O 1
ATOM 785 N N . ILE A 1 106 ? 9.216 16.127 -1.683 1.00 88.38 106 ILE A N 1
ATOM 786 C CA . ILE A 1 106 ? 10.032 15.755 -2.851 1.00 88.38 106 ILE A CA 1
ATOM 787 C C . ILE A 1 106 ? 10.216 16.928 -3.822 1.00 88.38 106 ILE A C 1
ATOM 789 O O . ILE A 1 106 ? 11.250 17.006 -4.467 1.00 88.38 106 ILE A O 1
ATOM 793 N N . ALA A 1 107 ? 9.231 17.816 -3.960 1.00 88.00 107 ALA A N 1
ATOM 794 C CA . ALA A 1 107 ? 9.310 18.945 -4.887 1.00 88.00 107 ALA A CA 1
ATOM 795 C C . ALA A 1 107 ? 10.229 20.082 -4.402 1.00 88.00 107 ALA A C 1
ATOM 797 O O . ALA A 1 107 ? 10.682 20.879 -5.219 1.00 88.00 107 ALA A O 1
ATOM 798 N N . ILE A 1 108 ? 10.456 20.187 -3.088 1.00 92.12 108 ILE A N 1
ATOM 799 C CA . ILE A 1 108 ? 11.247 21.265 -2.467 1.00 92.12 108 ILE A CA 1
ATOM 800 C C . ILE A 1 108 ? 12.677 20.798 -2.120 1.00 92.12 108 ILE A C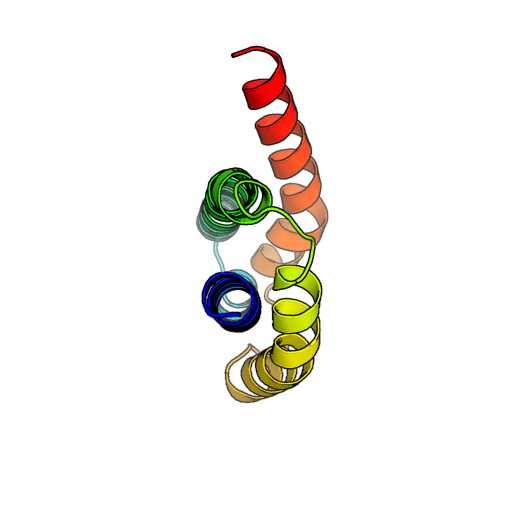 1
ATOM 802 O O . ILE A 1 108 ? 13.555 21.637 -1.922 1.00 92.12 108 ILE A O 1
ATOM 806 N N . LEU A 1 109 ? 12.910 19.481 -2.052 1.00 83.69 109 LEU A N 1
ATOM 807 C CA . LEU A 1 109 ? 14.227 18.850 -1.873 1.00 83.69 109 LEU A CA 1
ATOM 808 C C . LEU A 1 109 ? 14.936 18.617 -3.212 1.00 83.69 109 LEU A C 1
ATOM 810 O O . LEU A 1 109 ? 16.168 18.825 -3.247 1.00 83.69 109 LEU A O 1
#

Foldseek 3Di:
DVLLVVLLQLLLVLLQVLLVLLLVLQADPDLVVSLVSLLVNLVVVVVVVVVSVVRPDNSSVVSNVVNNVVSVVVCVVRHDPGGDPSSCCNVPPVNVVSNVVVVVVVVVD

Organism: NCBI:txid1609559